Protein AF-A0A081CEZ8-F1 (afdb_monomer)

Sequence (120 aa):
MASTHRLPAEVSALFQRDAAGALPPLRPQRPYSTEAKTAIEGSTLAIPVRGALHLLNDDLDAAHNLVQTDEGIPLSNLVHAVLHRREGDFWNSKWWLDRISTQLLATLYTDGRRGAKNET

Mean predicted aligned error: 7.78 Å

pLDDT: mean 85.05, std 16.31, range [38.66, 98.31]

Organism: Pseudozyma antarctica (NCBI:txid84753)

Solvent-accessible surface area (backbone atoms only — not comparable to full-atom values): 7041 Å² total; per-residue (Å²): 131,86,80,85,78,75,71,56,69,55,55,53,51,56,82,50,58,55,77,77,78,49,77,78,71,79,64,62,90,52,52,72,42,71,63,27,50,54,53,49,72,74,46,89,63,57,60,43,58,41,21,45,51,26,49,71,32,36,22,54,68,62,16,51,61,51,24,64,76,41,65,87,39,50,61,18,28,47,42,48,17,53,48,26,52,49,75,65,41,57,68,61,14,48,60,28,47,66,68,51,65,45,75,66,56,54,60,62,49,67,66,56,71,72,76,82,77,86,88,130

Secondary structure (DSSP, 8-state):
-----PPPHHHHGGGGTTTTS-PPPSS-SS-S-HHHHHHHHT--S-HHHHHHHHHHTT-HHHHHHHHHTTTT-HHHHHHHHHHHHHHT-HHHHHHHHGGG--HHHHHHHHHHTTTTS---

Structure (mmCIF, N/CA/C/O backbone):
data_AF-A0A081CEZ8-F1
#
_entry.id   AF-A0A081CEZ8-F1
#
loop_
_atom_site.group_PDB
_atom_site.id
_atom_site.type_symbol
_atom_site.label_atom_id
_atom_site.label_alt_id
_atom_site.label_comp_id
_atom_site.label_asym_id
_atom_site.label_entity_id
_atom_site.label_seq_id
_atom_site.pdbx_PDB_ins_code
_atom_site.Cartn_x
_atom_site.Cartn_y
_atom_site.Cartn_z
_atom_site.occupancy
_atom_site.B_iso_or_equiv
_atom_site.auth_seq_id
_atom_site.auth_comp_id
_atom_site.auth_asym_id
_atom_site.auth_atom_id
_atom_site.pdbx_PDB_model_num
ATOM 1 N N . MET A 1 1 ? 19.753 -10.430 17.914 1.00 43.88 1 MET A N 1
ATOM 2 C CA . MET A 1 1 ? 18.894 -9.704 18.874 1.00 43.88 1 MET A CA 1
ATOM 3 C C . MET A 1 1 ? 17.511 -9.592 18.260 1.00 43.88 1 MET A C 1
ATOM 5 O O . MET A 1 1 ? 17.423 -9.113 17.138 1.00 43.88 1 MET A O 1
ATOM 9 N N . ALA A 1 2 ? 16.464 -10.101 18.913 1.00 46.84 2 ALA A N 1
ATOM 10 C CA . ALA A 1 2 ? 15.102 -9.949 18.402 1.00 46.84 2 ALA A CA 1
ATOM 11 C C . ALA A 1 2 ? 14.691 -8.477 18.538 1.00 46.84 2 ALA A C 1
ATOM 13 O O . ALA A 1 2 ? 14.687 -7.941 19.644 1.00 46.84 2 ALA A O 1
ATOM 14 N N . SER A 1 3 ? 14.406 -7.816 17.418 1.00 52.25 3 SER A N 1
ATOM 15 C CA . SER A 1 3 ? 13.856 -6.462 17.426 1.00 52.25 3 SER A CA 1
ATOM 16 C C . SER A 1 3 ? 12.416 -6.539 17.932 1.00 52.25 3 SER A C 1
ATOM 18 O O . SER A 1 3 ? 11.533 -7.030 17.232 1.00 52.25 3 SER A O 1
ATOM 20 N N . THR A 1 4 ? 12.172 -6.095 19.163 1.00 62.72 4 THR A N 1
ATOM 21 C CA . THR A 1 4 ? 10.833 -5.937 19.749 1.00 62.72 4 THR A CA 1
ATOM 22 C C . THR A 1 4 ? 10.193 -4.648 19.240 1.00 62.72 4 THR A C 1
ATOM 24 O O . THR A 1 4 ? 9.853 -3.751 20.008 1.00 62.72 4 THR A O 1
ATOM 27 N N . HIS A 1 5 ? 10.048 -4.517 17.922 1.00 67.38 5 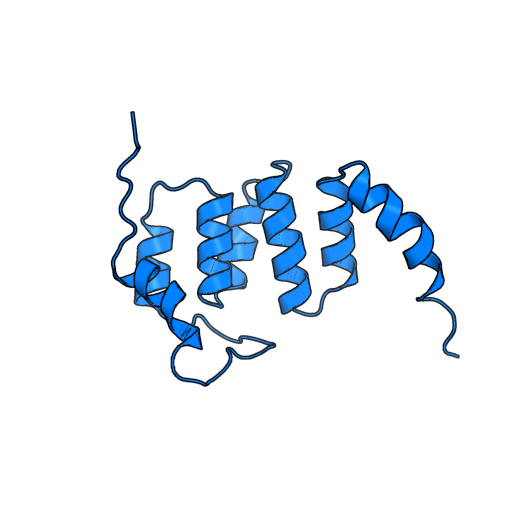HIS A N 1
ATOM 28 C CA . HIS A 1 5 ? 9.323 -3.385 17.363 1.00 67.38 5 HIS A CA 1
ATOM 29 C C . HIS A 1 5 ? 7.821 -3.651 17.498 1.00 67.38 5 HIS A C 1
ATOM 31 O O . HIS A 1 5 ? 7.241 -4.429 16.740 1.00 67.38 5 HIS A O 1
ATOM 37 N N . ARG A 1 6 ? 7.196 -3.055 18.518 1.00 82.62 6 ARG A N 1
ATOM 38 C CA . ARG A 1 6 ? 5.747 -3.134 18.714 1.00 82.62 6 ARG A CA 1
ATOM 39 C C . ARG A 1 6 ? 5.084 -2.065 17.854 1.00 82.62 6 ARG A C 1
ATOM 41 O O . ARG A 1 6 ? 5.373 -0.884 18.020 1.00 82.62 6 ARG A O 1
ATOM 48 N N . LEU A 1 7 ? 4.199 -2.483 16.954 1.00 85.06 7 LEU A N 1
ATOM 49 C CA . LEU A 1 7 ? 3.374 -1.548 16.196 1.00 85.06 7 LEU A CA 1
ATOM 50 C C . LEU A 1 7 ? 2.440 -0.778 17.148 1.00 85.06 7 LEU A C 1
ATOM 52 O O . LEU A 1 7 ? 2.004 -1.350 18.155 1.00 85.06 7 LEU A O 1
ATOM 56 N N . PRO A 1 8 ? 2.100 0.486 16.837 1.00 89.06 8 PRO A N 1
ATOM 57 C CA . PRO A 1 8 ? 1.049 1.213 17.544 1.00 89.06 8 PRO A CA 1
ATOM 58 C C . PRO A 1 8 ? -0.254 0.404 17.600 1.00 89.06 8 PRO A C 1
ATOM 60 O O . PRO A 1 8 ? -0.511 -0.451 16.740 1.00 89.06 8 PRO A O 1
ATOM 63 N N . ALA A 1 9 ? -1.079 0.646 18.618 1.00 91.69 9 ALA A N 1
ATOM 64 C CA . ALA A 1 9 ? -2.318 -0.107 18.814 1.00 91.69 9 ALA A CA 1
ATOM 65 C C . ALA A 1 9 ? -3.290 0.100 17.641 1.00 91.69 9 ALA A C 1
ATOM 67 O O . ALA A 1 9 ? -3.919 -0.849 17.179 1.00 91.69 9 ALA A O 1
ATOM 68 N N . GLU A 1 10 ? -3.322 1.319 17.108 1.00 93.75 10 GLU A N 1
ATOM 69 C CA . GLU A 1 10 ? -4.125 1.762 15.970 1.00 93.75 10 GLU A CA 1
ATOM 70 C C . GLU A 1 10 ? -3.769 0.974 14.703 1.00 93.75 10 GLU A C 1
ATOM 72 O O . GLU A 1 10 ? -4.645 0.526 13.970 1.00 93.75 10 GLU A O 1
ATOM 77 N N . VAL A 1 11 ? -2.473 0.737 14.480 1.00 92.50 11 VAL A N 1
ATOM 78 C CA . VAL A 1 11 ? -1.977 -0.077 13.361 1.00 92.50 11 VAL A CA 1
ATOM 79 C C . VAL A 1 11 ? -2.253 -1.559 13.610 1.00 92.50 11 VAL A C 1
ATOM 81 O O . VAL A 1 11 ? -2.665 -2.279 12.704 1.00 92.50 11 VAL A O 1
ATOM 84 N N . SER A 1 12 ? -2.059 -2.020 14.847 1.00 92.94 12 SER A N 1
ATOM 85 C CA . SER A 1 12 ? -2.292 -3.416 15.233 1.00 92.94 12 SER A CA 1
ATOM 86 C C . SER A 1 12 ? -3.758 -3.832 15.051 1.00 92.94 12 SER A C 1
ATOM 88 O O . SER A 1 12 ? -4.031 -4.970 14.675 1.00 92.94 12 SER A O 1
ATOM 90 N N . ALA A 1 13 ? -4.701 -2.908 15.256 1.00 91.69 13 ALA A N 1
ATOM 91 C CA . ALA A 1 13 ? -6.130 -3.144 15.063 1.00 91.69 13 ALA A CA 1
ATOM 92 C C . ALA A 1 13 ? -6.495 -3.489 13.607 1.00 91.69 13 ALA A C 1
ATOM 94 O O . ALA A 1 13 ? -7.458 -4.221 13.372 1.00 91.69 13 ALA A O 1
ATOM 95 N N . LEU A 1 14 ? -5.711 -3.031 12.623 1.00 91.94 14 LEU A N 1
ATOM 96 C CA . LEU A 1 14 ? -5.966 -3.323 11.210 1.00 91.94 14 LEU A CA 1
ATOM 97 C C . LEU A 1 14 ? -5.869 -4.821 10.880 1.00 91.94 14 LEU A C 1
ATOM 99 O O . LEU A 1 14 ? -6.557 -5.289 9.977 1.00 91.94 14 LEU A O 1
ATOM 103 N N . PHE A 1 15 ? -5.068 -5.587 11.627 1.00 90.50 15 PHE A N 1
ATOM 104 C CA . PHE A 1 15 ? -4.916 -7.036 11.436 1.00 90.50 15 PHE A CA 1
ATOM 105 C C . PHE A 1 15 ? -6.115 -7.856 11.931 1.00 90.50 15 PHE A C 1
ATOM 107 O O . PHE A 1 15 ? -6.157 -9.059 11.709 1.00 90.50 15 PHE A O 1
ATOM 114 N N . GLN A 1 16 ? -7.066 -7.226 12.623 1.00 89.25 16 GLN A N 1
ATOM 115 C CA . GLN A 1 16 ? -8.292 -7.864 13.115 1.00 89.25 16 GLN A CA 1
ATOM 116 C C . GLN A 1 16 ? -9.531 -7.396 12.345 1.00 89.25 16 GLN A C 1
ATOM 118 O O . GLN A 1 16 ? -10.660 -7.711 12.717 1.00 89.25 16 GLN A O 1
ATOM 123 N N . ARG A 1 17 ? -9.336 -6.610 11.282 1.00 86.31 17 ARG A N 1
ATOM 124 C CA . ARG A 1 17 ? -10.411 -5.934 10.553 1.00 86.31 17 ARG A CA 1
ATOM 125 C C . ARG A 1 17 ? -11.416 -6.900 9.918 1.00 86.31 17 ARG A C 1
ATOM 127 O O . ARG A 1 17 ? -12.596 -6.578 9.840 1.00 86.31 17 ARG A O 1
ATOM 134 N N . ASP A 1 18 ? -10.964 -8.063 9.472 1.00 82.88 18 ASP A N 1
ATOM 135 C CA . ASP A 1 18 ? -11.777 -9.113 8.849 1.00 82.88 18 ASP A CA 1
ATOM 136 C C . ASP A 1 18 ? -12.401 -10.091 9.863 1.00 82.88 18 ASP A C 1
ATOM 138 O O . ASP A 1 18 ? -13.330 -10.828 9.524 1.00 82.88 18 ASP A O 1
ATOM 142 N N . ALA A 1 19 ?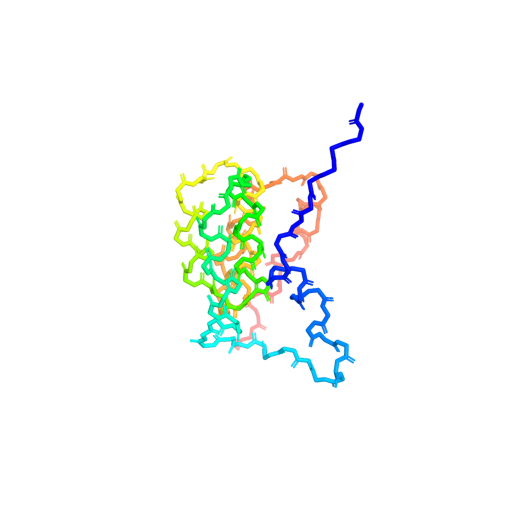 -11.969 -10.057 11.128 1.00 79.75 19 ALA A N 1
ATOM 143 C CA . ALA A 1 19 ? -12.445 -10.964 12.175 1.00 79.75 19 ALA A CA 1
ATOM 144 C C . ALA A 1 19 ? -13.935 -10.777 12.522 1.00 79.75 19 ALA A C 1
ATOM 146 O O . ALA A 1 19 ? -14.558 -11.676 13.084 1.00 79.75 19 ALA A O 1
ATOM 147 N N . ALA A 1 20 ? -14.529 -9.635 12.162 1.00 69.31 20 ALA A N 1
ATOM 148 C CA . ALA A 1 20 ? -15.945 -9.340 12.385 1.00 69.31 20 ALA A CA 1
ATOM 149 C C . ALA A 1 20 ? -16.895 -10.003 11.359 1.00 69.31 20 ALA A C 1
ATOM 151 O O . ALA A 1 20 ? -18.096 -9.741 11.382 1.00 69.31 20 ALA A O 1
ATOM 152 N N . GLY A 1 21 ? -16.382 -10.831 10.439 1.00 76.69 21 GLY A N 1
ATOM 153 C CA . GLY A 1 21 ? -17.190 -11.548 9.442 1.00 76.69 21 GLY A CA 1
ATOM 154 C C . GLY A 1 21 ? -17.642 -10.698 8.248 1.00 76.69 21 GLY A C 1
ATOM 155 O O . GLY A 1 21 ? -18.300 -11.213 7.345 1.00 76.69 21 GLY A O 1
ATOM 156 N N . ALA A 1 22 ? -17.267 -9.418 8.209 1.00 81.06 22 ALA A N 1
ATOM 157 C CA . ALA A 1 22 ? -17.462 -8.533 7.067 1.00 81.06 22 ALA A CA 1
ATOM 158 C C . ALA A 1 22 ? -16.129 -8.335 6.334 1.00 81.06 22 ALA A C 1
ATOM 160 O O . ALA A 1 22 ? -15.158 -7.844 6.909 1.00 81.06 22 ALA A O 1
ATOM 161 N N . LEU A 1 23 ? -16.085 -8.707 5.054 1.00 82.12 23 LEU A N 1
ATOM 162 C CA . LEU A 1 23 ? -14.905 -8.478 4.225 1.00 82.12 23 LEU A CA 1
ATOM 163 C C . LEU A 1 23 ? -14.752 -6.978 3.903 1.00 82.12 23 LEU A C 1
ATOM 165 O O . LEU A 1 23 ? -15.757 -6.302 3.659 1.00 82.12 23 LEU A O 1
ATOM 169 N N . PRO A 1 24 ? -13.514 -6.449 3.850 1.00 83.19 24 PRO A N 1
ATOM 170 C CA . PRO A 1 24 ? -13.247 -5.106 3.346 1.00 83.19 24 PRO A CA 1
ATOM 171 C C . PRO A 1 24 ? -13.830 -4.871 1.941 1.00 83.19 24 PRO A C 1
ATOM 173 O O . PRO A 1 24 ? -13.910 -5.807 1.138 1.00 83.19 24 PRO A O 1
ATOM 176 N N . PRO A 1 25 ? -14.200 -3.625 1.597 1.00 84.69 25 PRO A N 1
ATOM 177 C CA . PRO A 1 25 ? -14.680 -3.307 0.261 1.00 84.69 25 PRO A CA 1
ATOM 178 C C . PRO A 1 25 ? -13.591 -3.572 -0.786 1.00 84.69 25 PRO A C 1
ATOM 180 O O . PRO A 1 25 ? -12.420 -3.236 -0.601 1.00 84.69 25 PRO A O 1
ATOM 183 N N . LEU A 1 26 ? -14.000 -4.113 -1.937 1.00 80.88 26 LEU A N 1
ATOM 184 C CA . LEU A 1 26 ? -13.089 -4.366 -3.059 1.00 80.88 26 LEU A CA 1
ATOM 185 C C . LEU A 1 26 ? -12.485 -3.071 -3.627 1.00 80.88 26 LEU A C 1
ATOM 187 O O . LEU A 1 26 ? -11.352 -3.083 -4.097 1.00 80.88 26 LEU A O 1
ATOM 191 N N . ARG A 1 27 ? -13.237 -1.963 -3.567 1.00 85.06 27 ARG A N 1
ATOM 192 C CA . ARG A 1 27 ? -12.838 -0.631 -4.047 1.00 85.06 27 ARG A CA 1
ATOM 193 C C . ARG A 1 27 ? -13.001 0.409 -2.936 1.00 85.06 27 ARG A C 1
ATOM 195 O O . ARG A 1 27 ? -14.068 1.026 -2.842 1.00 85.06 27 ARG A O 1
ATOM 202 N N . PRO A 1 28 ? -12.000 0.584 -2.065 1.00 89.44 28 PRO A N 1
ATOM 203 C CA . PRO A 1 28 ? -12.078 1.591 -1.018 1.00 89.44 28 PRO A CA 1
ATOM 204 C C . PRO A 1 28 ? -12.154 2.996 -1.617 1.00 89.44 28 PRO A C 1
ATOM 206 O O . PRO A 1 28 ? -11.580 3.260 -2.666 1.00 89.44 28 PRO A O 1
ATOM 209 N N . GLN A 1 29 ? -12.880 3.887 -0.944 1.00 90.12 29 GLN A N 1
ATOM 210 C CA . GLN A 1 29 ? -13.008 5.300 -1.335 1.00 90.12 29 GLN A CA 1
ATOM 211 C C . GLN A 1 29 ? -12.338 6.244 -0.329 1.00 90.12 29 GLN A C 1
ATOM 213 O O . GLN A 1 29 ? -12.232 7.441 -0.568 1.00 90.12 29 GLN A O 1
ATOM 218 N N . ARG A 1 30 ? -11.964 5.721 0.842 1.00 93.75 30 ARG A N 1
ATOM 219 C CA . ARG A 1 30 ? -11.375 6.470 1.950 1.00 93.75 30 ARG A CA 1
ATOM 220 C C . ARG A 1 30 ? -10.640 5.516 2.892 1.00 93.75 30 ARG A C 1
ATOM 222 O O . ARG A 1 30 ? -10.991 4.330 2.910 1.00 93.75 30 ARG A O 1
ATOM 229 N N . PRO A 1 31 ? -9.732 6.035 3.736 1.00 95.88 31 PRO A N 1
ATOM 230 C CA . PRO A 1 31 ? -9.114 5.248 4.789 1.00 95.88 31 PRO A CA 1
ATOM 231 C C . PRO A 1 31 ? -10.162 4.615 5.710 1.00 95.88 31 PRO A C 1
ATOM 233 O O . PRO A 1 31 ? -11.194 5.223 6.024 1.00 95.88 31 PRO A O 1
ATOM 236 N N . TYR A 1 32 ? -9.873 3.401 6.164 1.00 94.75 32 TYR A N 1
ATOM 237 C CA . TYR A 1 32 ? -10.682 2.668 7.126 1.00 94.75 32 TYR A CA 1
ATOM 238 C C . TYR A 1 32 ? -10.639 3.331 8.512 1.00 94.75 32 TYR A C 1
ATOM 240 O O . TYR A 1 32 ? -11.696 3.577 9.090 1.00 94.75 32 TYR A O 1
ATOM 248 N N . SER A 1 33 ? -9.445 3.675 9.009 1.00 96.19 33 SER A N 1
ATOM 249 C CA . SER A 1 33 ? -9.232 4.403 10.268 1.00 96.19 33 SER A CA 1
ATOM 250 C C . SER A 1 33 ? -8.334 5.624 10.062 1.00 96.19 33 SER A C 1
ATOM 252 O O . SER A 1 33 ? -7.231 5.538 9.512 1.00 96.19 33 SER A O 1
ATOM 254 N N . THR A 1 34 ? -8.802 6.774 10.539 1.00 97.19 34 THR A N 1
ATOM 255 C CA . THR A 1 34 ? -8.042 8.029 10.581 1.00 97.19 34 THR A CA 1
ATOM 256 C C . THR A 1 34 ? -6.893 7.965 11.582 1.00 97.19 34 THR A C 1
ATOM 258 O O . THR A 1 34 ? -5.809 8.473 11.316 1.00 97.19 34 THR A O 1
ATOM 261 N N . GLU A 1 35 ? -7.094 7.264 12.693 1.00 97.12 35 GLU A N 1
ATOM 262 C CA . GLU A 1 35 ? -6.111 7.087 13.762 1.00 97.12 35 GLU A CA 1
ATOM 263 C C . GLU A 1 35 ? -4.941 6.235 13.265 1.00 97.12 35 GLU A C 1
ATOM 265 O O . GLU A 1 35 ? -3.777 6.595 13.447 1.00 97.12 35 GLU A O 1
ATOM 270 N N . ALA A 1 36 ? -5.245 5.142 12.555 1.00 97.06 36 ALA A N 1
ATOM 271 C CA . ALA A 1 36 ? -4.231 4.305 11.931 1.00 97.06 36 ALA A CA 1
ATOM 272 C C . ALA A 1 36 ? -3.441 5.079 10.868 1.00 97.06 36 ALA A C 1
ATOM 274 O O . ALA A 1 36 ? -2.219 4.961 10.829 1.00 97.06 36 ALA A O 1
ATOM 275 N N . LYS A 1 37 ? -4.103 5.918 10.056 1.00 97.81 37 LYS A N 1
ATOM 276 C CA . LYS A 1 37 ? -3.425 6.793 9.085 1.00 97.81 37 LYS A CA 1
ATOM 277 C C . LYS A 1 37 ? -2.391 7.685 9.776 1.00 97.81 37 LYS A C 1
ATOM 279 O O . LYS A 1 37 ? -1.218 7.636 9.411 1.00 97.81 37 LYS A O 1
ATOM 284 N N . THR A 1 38 ? -2.797 8.425 10.808 1.00 97.88 38 THR A N 1
ATOM 285 C CA . THR A 1 38 ? -1.891 9.303 11.565 1.00 97.88 38 THR A CA 1
ATOM 286 C C . THR A 1 38 ? -0.739 8.523 12.206 1.00 97.88 38 THR A C 1
ATOM 288 O O . THR A 1 38 ? 0.411 8.963 12.154 1.00 97.88 38 THR A O 1
ATOM 291 N N . ALA A 1 39 ? -1.007 7.336 12.760 1.00 97.00 39 ALA A N 1
ATOM 292 C CA . ALA A 1 39 ? 0.029 6.486 13.346 1.00 97.00 39 ALA A CA 1
ATOM 293 C C . ALA A 1 39 ? 1.051 5.987 12.304 1.00 97.00 39 ALA A C 1
ATOM 295 O O . ALA A 1 39 ? 2.248 5.933 12.591 1.00 97.00 39 ALA A O 1
ATOM 296 N N . ILE A 1 40 ? 0.607 5.647 11.088 1.00 97.44 40 ILE A N 1
ATOM 297 C CA . ILE A 1 40 ? 1.493 5.230 9.989 1.00 97.44 40 ILE A CA 1
ATOM 298 C C . ILE A 1 40 ? 2.341 6.412 9.501 1.00 97.44 40 ILE A C 1
ATOM 300 O O . ILE A 1 40 ? 3.548 6.253 9.278 1.00 97.44 40 ILE A O 1
ATOM 304 N N . GLU A 1 41 ? 1.740 7.597 9.365 1.00 96.38 41 GLU A N 1
ATOM 305 C CA . GLU A 1 41 ? 2.412 8.831 8.938 1.00 96.38 41 GLU A CA 1
ATOM 306 C C . GLU A 1 41 ? 3.518 9.263 9.908 1.00 96.38 41 GLU A C 1
ATOM 308 O O . GLU A 1 41 ? 4.596 9.653 9.461 1.00 96.38 41 GLU A O 1
ATOM 313 N N . GLY A 1 42 ? 3.284 9.127 11.217 1.00 95.00 42 GLY A N 1
ATOM 314 C CA . GLY A 1 42 ? 4.260 9.444 12.265 1.00 95.00 42 GLY A CA 1
ATOM 315 C C . GLY A 1 42 ? 5.309 8.358 12.537 1.00 95.00 42 GLY A C 1
ATOM 316 O O . GLY A 1 42 ? 6.189 8.562 13.373 1.00 95.00 42 GLY A O 1
AT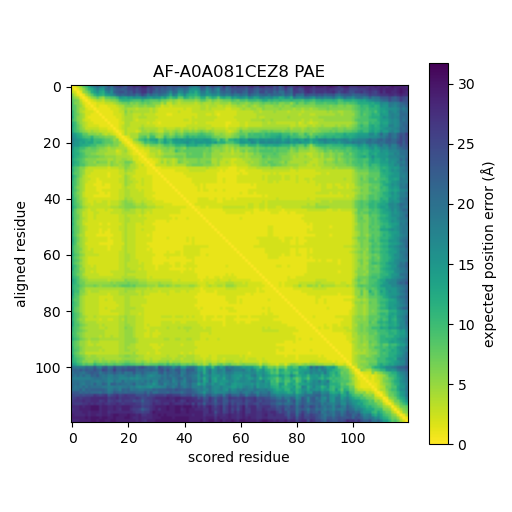OM 317 N N . SER A 1 43 ? 5.230 7.195 11.880 1.00 93.56 43 SER A N 1
ATOM 318 C CA . SER A 1 43 ? 6.154 6.083 12.132 1.00 93.56 43 SER A CA 1
ATOM 319 C C . SER A 1 43 ? 7.505 6.249 11.424 1.00 93.56 43 SER A C 1
ATOM 321 O O . SER A 1 43 ? 7.601 6.804 10.331 1.00 93.56 43 SER A O 1
ATOM 323 N N . THR A 1 44 ? 8.560 5.684 12.017 1.00 93.94 44 THR A N 1
ATOM 324 C CA . THR A 1 44 ? 9.916 5.617 11.435 1.00 93.94 44 THR A CA 1
ATOM 325 C C . THR A 1 44 ? 10.167 4.325 10.649 1.00 93.94 44 THR A C 1
ATOM 327 O O . THR A 1 44 ? 11.308 3.995 10.322 1.00 93.94 44 THR A O 1
ATOM 330 N N . LEU A 1 45 ? 9.104 3.569 10.359 1.00 93.69 45 LEU A N 1
ATOM 331 C CA . LEU A 1 45 ? 9.169 2.347 9.565 1.00 93.69 45 LEU A CA 1
ATOM 332 C C . LEU A 1 45 ? 9.632 2.658 8.135 1.00 93.69 45 LEU A C 1
ATOM 334 O O . LEU A 1 45 ? 9.398 3.748 7.610 1.00 93.69 45 LEU A O 1
ATOM 338 N N . ALA A 1 46 ? 10.252 1.673 7.486 1.00 95.19 46 ALA A N 1
ATOM 339 C CA . ALA A 1 46 ? 10.657 1.800 6.091 1.00 95.19 46 ALA A CA 1
ATOM 340 C C . ALA A 1 46 ? 9.452 2.137 5.191 1.00 95.19 46 ALA A C 1
ATOM 342 O O . ALA A 1 46 ? 8.348 1.629 5.408 1.00 95.19 46 ALA A O 1
ATOM 343 N N . ILE A 1 47 ? 9.680 2.952 4.158 1.00 97.88 47 ILE A N 1
ATOM 344 C CA . ILE A 1 47 ? 8.658 3.387 3.192 1.00 97.88 47 ILE A CA 1
ATOM 345 C C . ILE A 1 47 ? 7.783 2.234 2.667 1.00 97.88 47 ILE A C 1
ATOM 347 O O . ILE A 1 47 ? 6.562 2.347 2.797 1.00 97.88 47 ILE A O 1
ATOM 351 N N . PRO A 1 48 ? 8.325 1.099 2.179 1.00 96.81 48 PRO A N 1
ATOM 352 C CA . PRO A 1 48 ? 7.480 0.005 1.695 1.00 96.81 48 PRO A CA 1
ATOM 353 C C . PRO A 1 48 ? 6.578 -0.595 2.782 1.00 96.81 48 PRO A C 1
ATOM 355 O O . PRO A 1 48 ? 5.457 -1.010 2.499 1.00 96.81 48 PRO A O 1
ATOM 358 N N . VAL A 1 49 ? 7.026 -0.609 4.043 1.00 96.50 49 VAL A N 1
ATOM 359 C CA . VAL A 1 49 ? 6.208 -1.085 5.170 1.00 96.50 49 VAL A CA 1
ATOM 360 C C . VAL A 1 49 ? 5.068 -0.108 5.433 1.00 96.50 49 VAL A C 1
ATOM 362 O O . VAL A 1 49 ? 3.920 -0.525 5.553 1.00 96.50 49 VAL A O 1
ATOM 365 N N . ARG A 1 50 ? 5.355 1.196 5.468 1.00 97.62 50 ARG A N 1
ATOM 366 C CA . ARG A 1 50 ? 4.330 2.235 5.647 1.00 97.62 50 ARG A CA 1
ATOM 367 C C . ARG A 1 50 ? 3.317 2.237 4.501 1.00 97.62 50 ARG A C 1
ATOM 369 O O . ARG A 1 50 ? 2.120 2.285 4.762 1.00 97.62 50 ARG A O 1
ATOM 376 N N . GLY A 1 51 ? 3.771 2.094 3.256 1.00 98.06 51 GLY A N 1
ATOM 377 C CA . GLY A 1 51 ? 2.902 1.956 2.085 1.00 98.06 51 GLY A CA 1
ATOM 378 C C . GLY A 1 51 ? 1.979 0.736 2.180 1.00 98.06 51 GLY A C 1
ATOM 379 O O . GLY A 1 51 ? 0.773 0.855 1.974 1.00 98.06 51 GLY A O 1
ATOM 380 N N . ALA A 1 52 ? 2.508 -0.423 2.589 1.00 97.31 52 ALA A N 1
ATOM 381 C CA . ALA A 1 52 ? 1.699 -1.622 2.820 1.00 97.31 52 ALA A CA 1
ATOM 382 C C . ALA A 1 52 ? 0.675 -1.445 3.960 1.00 97.31 52 ALA A C 1
ATOM 384 O O . ALA A 1 52 ? -0.450 -1.933 3.858 1.00 97.31 52 ALA A O 1
ATOM 385 N N . LEU A 1 53 ? 1.027 -0.719 5.026 1.00 96.94 53 LEU A N 1
ATOM 386 C CA . LEU A 1 53 ? 0.093 -0.401 6.110 1.00 96.94 53 LEU A CA 1
ATOM 387 C C . LEU A 1 53 ? -1.012 0.566 5.658 1.00 96.94 53 LEU A C 1
ATOM 389 O O . LEU A 1 53 ? -2.168 0.367 6.026 1.00 96.94 53 LEU A O 1
ATOM 393 N N . HIS A 1 54 ? -0.701 1.562 4.820 1.00 97.75 54 HIS A N 1
ATOM 394 C CA . HIS A 1 54 ? -1.723 2.412 4.199 1.00 97.75 54 HIS A CA 1
ATOM 395 C C . HIS A 1 54 ? -2.661 1.595 3.300 1.00 97.75 54 HIS A C 1
ATOM 397 O O . HIS A 1 54 ? -3.876 1.767 3.388 1.00 97.75 54 HIS A O 1
ATOM 403 N N . LEU A 1 55 ? -2.139 0.633 2.523 1.00 95.88 55 LEU A N 1
ATOM 404 C CA . LEU A 1 55 ? -2.975 -0.306 1.766 1.00 95.88 55 LEU A CA 1
ATOM 405 C C . LEU A 1 55 ? -3.896 -1.123 2.678 1.00 95.88 55 LEU A C 1
ATOM 407 O O . LEU A 1 55 ? -5.079 -1.245 2.376 1.00 95.88 55 LEU A O 1
ATOM 411 N N . LEU A 1 56 ? -3.392 -1.661 3.792 1.00 94.69 56 LEU A N 1
ATOM 412 C CA . LEU A 1 56 ? -4.213 -2.396 4.763 1.00 94.69 56 LEU A CA 1
ATOM 413 C C . LEU A 1 56 ? -5.319 -1.506 5.369 1.00 94.69 56 LEU A C 1
ATOM 415 O O . LEU A 1 56 ? -6.434 -1.969 5.630 1.00 94.69 56 LEU A O 1
ATOM 419 N N . ASN A 1 57 ? -5.021 -0.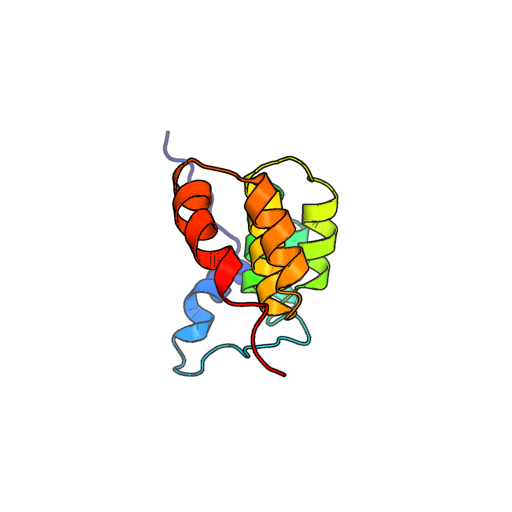217 5.535 1.00 96.12 57 ASN A N 1
ATOM 420 C CA . ASN A 1 57 ? -5.947 0.810 5.996 1.00 96.12 57 ASN A CA 1
ATOM 421 C C . ASN A 1 57 ? -6.833 1.402 4.884 1.00 96.12 57 ASN A C 1
ATOM 423 O O . ASN A 1 57 ? -7.499 2.399 5.133 1.00 96.12 57 ASN A O 1
ATOM 427 N N . ASP A 1 58 ? -6.861 0.841 3.671 1.00 96.00 58 ASP A N 1
ATOM 428 C CA . ASP A 1 58 ? -7.657 1.367 2.546 1.00 96.00 58 ASP A CA 1
ATOM 429 C C . ASP A 1 58 ? -7.315 2.811 2.116 1.00 96.00 58 ASP A C 1
ATOM 431 O O . ASP A 1 58 ? -8.085 3.457 1.408 1.00 96.00 58 ASP A O 1
ATOM 435 N N . ASP A 1 59 ? -6.142 3.311 2.503 1.00 97.06 59 ASP A N 1
ATOM 436 C CA . ASP A 1 59 ? -5.644 4.646 2.168 1.00 97.06 59 ASP A CA 1
ATOM 437 C C . ASP A 1 59 ? -4.765 4.587 0.912 1.00 97.06 59 ASP A C 1
ATOM 439 O O . ASP A 1 59 ? -3.534 4.640 0.985 1.00 97.06 59 ASP A O 1
ATOM 443 N N . LEU A 1 60 ? -5.407 4.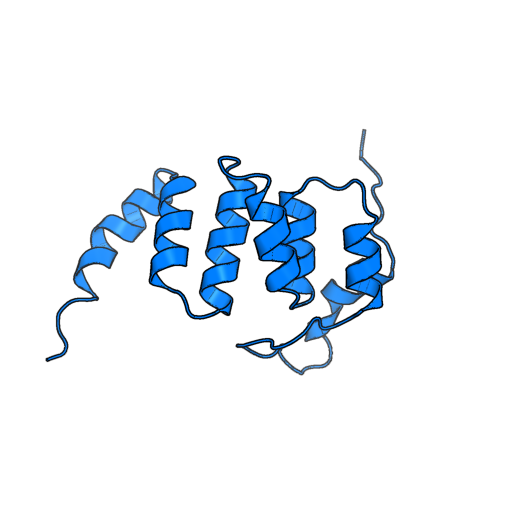390 -0.246 1.00 96.56 60 LEU A N 1
ATOM 444 C CA . LEU A 1 60 ? -4.700 4.222 -1.521 1.00 96.56 60 LEU A CA 1
ATOM 445 C C . LEU A 1 60 ? -3.886 5.470 -1.885 1.00 96.56 60 LEU A C 1
ATOM 447 O O . LEU A 1 60 ? -2.723 5.337 -2.243 1.00 96.56 60 LEU A O 1
ATOM 451 N N . ASP A 1 61 ? -4.434 6.671 -1.695 1.00 96.88 61 ASP A N 1
ATOM 452 C CA . ASP A 1 61 ? -3.736 7.920 -2.024 1.00 96.88 61 ASP A CA 1
ATOM 453 C C . ASP A 1 61 ? -2.443 8.092 -1.217 1.00 96.88 61 ASP A C 1
ATOM 455 O O . ASP A 1 61 ? -1.395 8.431 -1.774 1.00 96.88 61 ASP A O 1
ATOM 459 N N . ALA A 1 62 ? -2.482 7.845 0.099 1.00 97.88 62 ALA A N 1
ATOM 460 C CA . ALA A 1 62 ? -1.284 7.951 0.928 1.00 97.88 62 ALA A CA 1
ATOM 461 C C . ALA A 1 62 ? -0.266 6.857 0.592 1.00 97.88 62 ALA A C 1
ATOM 463 O O . ALA A 1 62 ? 0.930 7.142 0.532 1.00 97.88 62 ALA A O 1
ATOM 464 N N . ALA A 1 63 ? -0.726 5.627 0.333 1.00 98.12 63 ALA A N 1
ATOM 465 C CA . ALA A 1 63 ? 0.150 4.550 -0.112 1.00 98.12 63 ALA A CA 1
ATOM 466 C C . ALA A 1 63 ? 0.859 4.928 -1.422 1.00 98.12 63 ALA A C 1
ATOM 468 O O . ALA A 1 63 ? 2.087 4.863 -1.470 1.00 98.12 63 ALA A O 1
ATOM 469 N N . HIS A 1 64 ? 0.104 5.381 -2.429 1.00 97.81 64 HIS A N 1
ATOM 470 C CA . HIS A 1 64 ? 0.603 5.748 -3.755 1.00 97.81 64 HIS A CA 1
ATOM 471 C C . HIS A 1 64 ? 1.647 6.853 -3.653 1.00 97.81 64 HIS A C 1
ATOM 473 O O . HIS A 1 64 ? 2.798 6.651 -4.034 1.00 97.81 64 HIS A O 1
ATOM 479 N N . ASN A 1 65 ? 1.278 7.985 -3.048 1.00 98.12 65 ASN A N 1
ATOM 480 C CA . ASN A 1 65 ? 2.167 9.135 -2.913 1.00 98.12 65 ASN A CA 1
ATOM 481 C C . ASN A 1 65 ? 3.440 8.794 -2.135 1.00 98.12 65 ASN A C 1
ATOM 483 O O . ASN A 1 65 ? 4.510 9.294 -2.468 1.00 98.12 65 ASN A O 1
ATOM 487 N N . LEU A 1 66 ? 3.344 7.944 -1.109 1.00 98.31 66 LEU A N 1
ATOM 488 C CA . LEU A 1 66 ? 4.499 7.586 -0.299 1.00 98.31 66 LEU A CA 1
ATOM 489 C C . LEU A 1 66 ? 5.477 6.698 -1.076 1.00 98.31 66 LEU A C 1
ATOM 491 O O . LEU A 1 66 ? 6.662 7.028 -1.144 1.00 98.31 66 LEU A O 1
ATOM 495 N N . VAL A 1 67 ? 5.009 5.605 -1.692 1.00 98.00 67 VAL A N 1
ATOM 496 C CA . VAL A 1 67 ? 5.906 4.701 -2.438 1.00 98.00 67 VAL A CA 1
ATOM 497 C C . VAL A 1 67 ? 6.398 5.295 -3.758 1.00 98.00 67 VAL A C 1
ATOM 499 O O . VAL A 1 67 ? 7.465 4.910 -4.227 1.00 98.00 67 VAL A O 1
ATOM 502 N N . GLN A 1 68 ? 5.708 6.307 -4.292 1.00 97.69 68 GLN A N 1
ATOM 503 C CA . GLN A 1 68 ? 6.188 7.142 -5.397 1.00 97.69 68 GLN A CA 1
ATOM 504 C C . GLN A 1 68 ? 7.483 7.898 -5.056 1.00 97.69 68 GLN A C 1
ATOM 506 O O . GLN A 1 68 ? 8.267 8.214 -5.945 1.00 97.69 68 GLN A O 1
ATOM 511 N N . THR A 1 69 ? 7.745 8.188 -3.778 1.00 97.94 69 THR A N 1
ATOM 512 C CA . THR A 1 69 ? 9.009 8.831 -3.367 1.00 97.94 69 THR A CA 1
ATOM 513 C C . THR A 1 69 ? 10.176 7.847 -3.229 1.00 97.94 69 THR A C 1
ATOM 515 O O . THR A 1 69 ? 11.317 8.277 -3.080 1.00 97.94 69 THR A O 1
ATOM 518 N N . ASP A 1 70 ? 9.897 6.542 -3.308 1.00 96.88 70 ASP A N 1
ATOM 519 C CA . ASP A 1 70 ? 10.842 5.435 -3.107 1.00 96.88 70 ASP A CA 1
ATOM 520 C C . ASP A 1 70 ? 10.842 4.470 -4.310 1.00 96.88 70 ASP A C 1
ATOM 522 O O . ASP A 1 70 ? 11.009 3.252 -4.179 1.00 96.88 70 ASP A O 1
ATOM 526 N N . GLU A 1 71 ? 10.608 5.012 -5.510 1.00 92.88 71 GLU A N 1
ATOM 527 C CA . GLU A 1 71 ? 10.644 4.245 -6.755 1.00 92.88 71 GLU A CA 1
ATOM 528 C C . GLU A 1 71 ? 12.015 3.600 -6.986 1.00 92.88 71 GLU A C 1
ATOM 530 O O . GLU A 1 71 ? 13.070 4.162 -6.692 1.00 92.88 71 GLU A O 1
ATOM 535 N N . GLY A 1 72 ? 12.008 2.398 -7.566 1.00 88.38 72 GLY A N 1
ATOM 536 C CA . GLY A 1 72 ? 13.231 1.635 -7.826 1.00 88.38 72 GLY A CA 1
ATOM 537 C C . GLY A 1 72 ? 13.616 0.699 -6.681 1.00 88.38 72 GLY A C 1
ATOM 538 O O . GLY A 1 72 ? 14.356 -0.258 -6.915 1.00 88.38 72 GLY A O 1
ATOM 539 N N . ILE A 1 73 ? 13.043 0.877 -5.486 1.00 93.00 73 ILE A N 1
ATOM 540 C CA . ILE A 1 73 ? 13.116 -0.124 -4.422 1.00 93.00 73 ILE A CA 1
ATOM 541 C C . ILE A 1 73 ? 12.126 -1.260 -4.730 1.00 93.00 73 ILE A C 1
ATOM 543 O O . ILE A 1 73 ? 10.924 -1.011 -4.852 1.00 93.00 73 ILE A O 1
ATOM 547 N N . PRO A 1 74 ? 12.573 -2.533 -4.814 1.00 92.19 74 PRO A N 1
ATOM 548 C CA . PRO A 1 74 ? 11.699 -3.639 -5.208 1.00 92.19 74 PRO A CA 1
ATOM 549 C C . PRO A 1 74 ? 10.449 -3.799 -4.334 1.00 92.19 74 PRO A C 1
ATOM 551 O O . PRO A 1 74 ? 9.378 -4.117 -4.837 1.00 92.19 74 PRO A O 1
ATOM 554 N N . LEU A 1 75 ? 10.553 -3.549 -3.027 1.00 94.06 75 LEU A N 1
ATOM 555 C CA . LEU A 1 75 ? 9.396 -3.641 -2.134 1.00 94.06 75 LEU A CA 1
ATOM 556 C C . LEU A 1 75 ? 8.393 -2.497 -2.351 1.00 94.06 75 LEU A C 1
ATOM 558 O O . LEU A 1 75 ? 7.191 -2.740 -2.298 1.00 94.06 75 LEU A O 1
ATOM 562 N N . SER A 1 76 ? 8.854 -1.282 -2.646 1.00 97.00 76 SER A N 1
ATOM 563 C CA . SER A 1 76 ? 7.981 -0.136 -2.943 1.00 97.00 76 SER A CA 1
ATOM 564 C C . SER A 1 76 ? 7.290 -0.307 -4.298 1.00 97.00 76 SER A C 1
ATOM 566 O O . SER A 1 76 ? 6.083 -0.101 -4.411 1.00 97.00 76 SER A O 1
ATOM 568 N N . ASN A 1 77 ? 8.000 -0.857 -5.287 1.00 95.62 77 ASN A N 1
ATOM 569 C CA . ASN A 1 77 ? 7.414 -1.272 -6.565 1.00 95.62 77 ASN A CA 1
ATOM 570 C C . ASN A 1 77 ? 6.354 -2.384 -6.388 1.00 95.62 77 ASN A C 1
ATOM 572 O O . ASN A 1 77 ? 5.342 -2.392 -7.088 1.00 95.62 77 ASN A O 1
ATOM 576 N N . LEU A 1 78 ? 6.547 -3.318 -5.446 1.00 95.06 78 LEU A N 1
ATOM 577 C CA . LEU A 1 78 ? 5.537 -4.334 -5.121 1.00 95.06 78 LEU A CA 1
ATOM 578 C C . LEU A 1 78 ? 4.281 -3.704 -4.498 1.00 95.06 78 LEU A C 1
ATOM 580 O O . LEU A 1 78 ? 3.168 -4.104 -4.837 1.00 95.06 78 LEU A O 1
ATOM 584 N N . VAL A 1 79 ? 4.441 -2.713 -3.617 1.00 97.25 79 VAL A N 1
ATOM 585 C CA . VAL A 1 79 ? 3.306 -1.966 -3.053 1.00 97.25 79 VAL A CA 1
ATOM 586 C C . VAL A 1 79 ? 2.533 -1.252 -4.164 1.00 97.25 79 VAL A C 1
ATOM 588 O O . VAL A 1 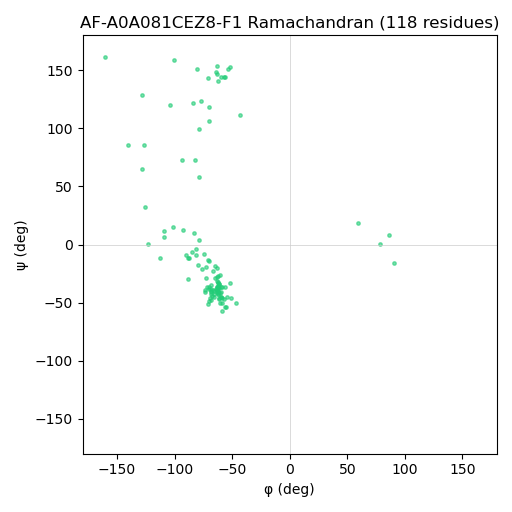79 ? 1.318 -1.422 -4.227 1.00 97.25 79 VAL A O 1
ATOM 591 N N . HIS A 1 80 ? 3.212 -0.559 -5.086 1.00 97.19 80 HIS A N 1
ATOM 592 C CA . HIS A 1 80 ? 2.596 0.049 -6.280 1.00 97.19 80 HIS A CA 1
ATOM 593 C C . HIS A 1 80 ? 1.806 -0.962 -7.120 1.00 97.19 80 HIS A C 1
ATOM 595 O O . HIS A 1 80 ? 0.662 -0.724 -7.508 1.00 97.19 80 HIS A O 1
ATOM 601 N N . ALA A 1 81 ? 2.385 -2.139 -7.360 1.00 95.00 81 ALA A N 1
ATOM 602 C CA . ALA A 1 81 ? 1.714 -3.204 -8.092 1.00 95.00 81 ALA A CA 1
ATOM 603 C C . ALA A 1 81 ? 0.396 -3.641 -7.434 1.00 95.00 81 ALA A C 1
ATOM 605 O O . ALA A 1 81 ? -0.610 -3.812 -8.130 1.00 95.00 81 ALA A O 1
ATOM 606 N N . VAL A 1 82 ? 0.391 -3.838 -6.111 1.00 95.00 82 VAL A N 1
ATOM 607 C CA . VAL A 1 82 ? -0.814 -4.210 -5.351 1.00 95.00 82 VAL A CA 1
ATOM 608 C C . VAL A 1 82 ? -1.814 -3.056 -5.323 1.00 95.00 82 VAL A C 1
ATOM 610 O O . VAL A 1 82 ? -3.009 -3.280 -5.508 1.00 95.00 82 VAL A O 1
ATOM 613 N N . LEU A 1 83 ? -1.335 -1.829 -5.145 1.00 95.56 83 LEU A N 1
ATOM 614 C CA . LEU A 1 83 ? -2.140 -0.615 -5.114 1.00 95.56 83 LEU A CA 1
ATOM 615 C C . LEU A 1 83 ? -2.982 -0.459 -6.380 1.00 95.56 83 LEU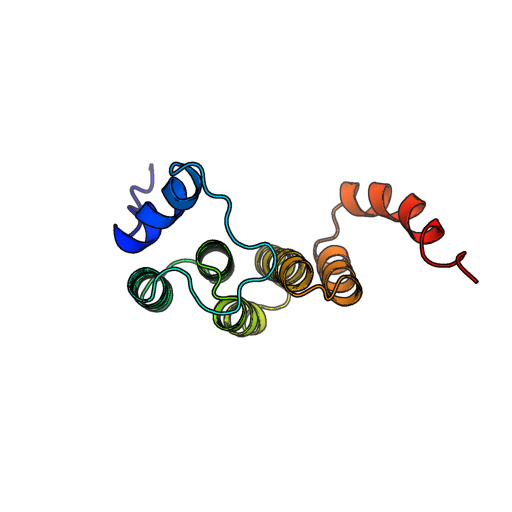 A C 1
ATOM 617 O O . LEU A 1 83 ? -4.208 -0.422 -6.297 1.00 95.56 83 LEU A O 1
ATOM 621 N N . HIS A 1 84 ? -2.352 -0.509 -7.553 1.00 95.69 84 HIS A N 1
ATOM 622 C CA . HIS A 1 84 ? -3.065 -0.359 -8.820 1.00 95.69 84 HIS A CA 1
ATOM 623 C C . HIS A 1 84 ? -4.033 -1.523 -9.104 1.00 95.69 84 HIS A C 1
ATOM 625 O O . HIS A 1 84 ? -5.038 -1.337 -9.792 1.00 95.69 84 HIS A O 1
ATOM 631 N N . ARG A 1 85 ? -3.830 -2.719 -8.514 1.00 93.12 85 ARG A N 1
ATOM 632 C CA . ARG A 1 85 ? -4.875 -3.768 -8.538 1.00 93.12 85 ARG A CA 1
ATOM 633 C C . ARG A 1 85 ? -6.133 -3.342 -7.794 1.00 93.12 85 ARG A C 1
ATOM 635 O O . ARG A 1 85 ? -7.223 -3.673 -8.252 1.00 93.12 85 ARG A O 1
ATOM 642 N N . ARG A 1 86 ? -5.993 -2.645 -6.664 1.00 92.50 86 ARG A N 1
ATOM 643 C CA . ARG A 1 86 ? -7.129 -2.174 -5.858 1.00 92.50 86 ARG A CA 1
ATOM 644 C C . ARG A 1 86 ? -7.867 -1.006 -6.508 1.00 92.50 86 ARG A C 1
ATOM 646 O O . ARG A 1 86 ? -9.077 -0.893 -6.335 1.00 92.50 86 ARG A O 1
ATOM 653 N N . GLU A 1 87 ? -7.168 -0.193 -7.292 1.00 92.25 87 GLU A N 1
ATOM 654 C CA . GLU A 1 87 ? -7.764 0.889 -8.090 1.00 92.25 87 GLU A CA 1
ATOM 655 C C . GLU A 1 87 ? -8.487 0.378 -9.346 1.00 92.25 87 GLU A C 1
ATOM 657 O O . GLU A 1 87 ? -9.370 1.045 -9.880 1.00 92.25 87 GLU A O 1
ATOM 662 N N . GLY A 1 88 ? -8.145 -0.828 -9.811 1.00 91.56 88 GLY A N 1
ATOM 663 C CA . GLY A 1 88 ? -8.619 -1.367 -11.087 1.00 91.56 88 GLY A CA 1
ATOM 664 C C . GLY A 1 88 ? -7.759 -0.961 -12.289 1.00 91.56 88 GLY A C 1
ATOM 665 O O . GLY 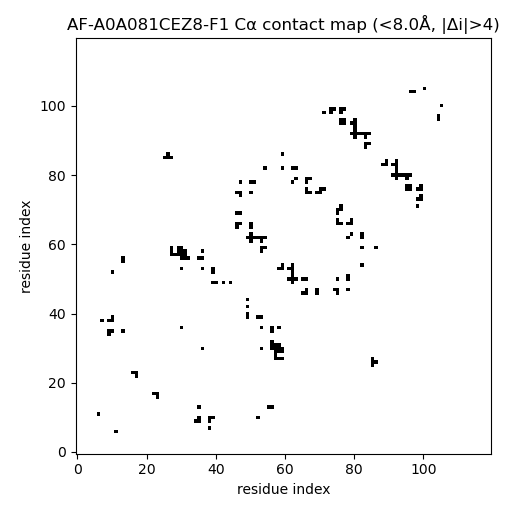A 1 88 ? -8.119 -1.288 -13.420 1.00 91.56 88 GLY A O 1
ATOM 666 N N . ASP A 1 89 ? -6.608 -0.321 -12.067 1.00 93.94 89 ASP A N 1
ATOM 667 C CA . ASP A 1 89 ? -5.588 -0.070 -13.088 1.00 93.94 89 ASP A CA 1
ATOM 668 C C . ASP A 1 89 ? -4.687 -1.307 -13.264 1.00 93.94 89 ASP A C 1
ATOM 670 O O . ASP A 1 89 ? -3.532 -1.401 -12.833 1.00 93.94 89 ASP A O 1
ATOM 674 N N . PHE A 1 90 ? -5.254 -2.337 -13.892 1.00 90.50 90 PHE A N 1
ATOM 675 C CA . PHE A 1 90 ? -4.568 -3.616 -14.079 1.00 90.50 90 PHE A CA 1
ATOM 676 C C . PHE A 1 90 ? -3.330 -3.514 -14.972 1.00 90.50 90 PHE A C 1
ATOM 678 O O . PHE A 1 90 ? -2.398 -4.312 -14.821 1.00 90.50 90 PHE A O 1
ATOM 685 N N . TRP A 1 91 ? -3.324 -2.563 -15.907 1.00 91.56 91 TRP A N 1
ATOM 686 C CA . TRP A 1 91 ? -2.200 -2.367 -16.811 1.00 91.56 91 TRP A CA 1
ATOM 687 C C . TRP A 1 91 ? -0.998 -1.803 -16.055 1.00 91.56 91 TRP A C 1
ATOM 689 O O . TRP A 1 91 ? 0.089 -2.381 -16.131 1.00 91.56 91 TRP A O 1
ATOM 699 N N . ASN A 1 92 ? -1.199 -0.753 -15.257 1.00 94.75 92 ASN A N 1
ATOM 700 C CA . ASN A 1 92 ? -0.108 -0.137 -14.512 1.00 94.75 92 ASN A CA 1
ATOM 701 C C . ASN A 1 92 ? 0.383 -1.046 -13.377 1.00 94.75 92 ASN A C 1
ATOM 703 O O . ASN A 1 92 ? 1.585 -1.207 -13.174 1.00 94.75 92 ASN A O 1
ATOM 707 N N . SER A 1 93 ? -0.530 -1.780 -12.729 1.00 93.75 93 SER A N 1
ATOM 708 C CA . SER A 1 93 ? -0.162 -2.852 -11.795 1.00 93.75 93 SER A CA 1
ATOM 709 C C . SER A 1 93 ? 0.847 -3.835 -12.404 1.00 93.75 93 SER A C 1
ATOM 711 O O . SER A 1 93 ? 1.851 -4.178 -11.777 1.00 93.75 93 SER A O 1
ATOM 713 N N . LYS A 1 94 ? 0.614 -4.272 -13.648 1.00 89.44 94 LYS A N 1
ATOM 714 C CA . LYS A 1 94 ? 1.529 -5.176 -14.351 1.00 89.44 94 LYS A CA 1
ATOM 715 C C . LYS A 1 94 ? 2.873 -4.510 -14.649 1.00 89.44 94 LYS A C 1
ATOM 717 O O . LYS A 1 94 ? 3.909 -5.137 -14.457 1.00 89.44 94 LYS A O 1
ATOM 722 N N . TRP A 1 95 ? 2.860 -3.252 -15.080 1.00 91.06 95 TRP A N 1
ATOM 723 C CA . TRP A 1 95 ? 4.077 -2.485 -15.349 1.00 91.06 95 TRP A CA 1
ATOM 724 C C . TRP A 1 95 ? 4.985 -2.368 -14.113 1.00 91.06 95 TRP A C 1
ATOM 726 O O . TRP A 1 95 ? 6.211 -2.443 -14.239 1.00 91.06 95 TRP A O 1
ATOM 736 N N . TRP A 1 96 ? 4.395 -2.246 -12.920 1.00 93.56 96 TRP A N 1
ATOM 737 C CA . TRP A 1 96 ? 5.119 -2.267 -11.648 1.00 93.56 96 TRP A CA 1
ATOM 738 C C . TRP A 1 96 ? 5.608 -3.664 -11.253 1.00 93.56 96 TRP A C 1
ATOM 740 O O . TRP A 1 96 ? 6.744 -3.802 -10.798 1.00 93.56 96 TRP A O 1
ATOM 750 N N . LEU A 1 97 ? 4.815 -4.719 -11.486 1.00 88.88 97 LEU A N 1
ATOM 751 C CA . LEU A 1 97 ? 5.261 -6.104 -11.262 1.00 88.88 97 LEU A CA 1
ATOM 752 C C . LEU A 1 97 ? 6.465 -6.482 -12.135 1.00 88.88 97 LEU A C 1
ATOM 754 O O . LEU A 1 97 ? 7.379 -7.163 -11.672 1.00 88.88 97 LEU A O 1
ATOM 758 N N . ASP A 1 98 ? 6.512 -6.003 -13.376 1.00 86.19 98 ASP A N 1
ATOM 759 C CA . ASP A 1 98 ? 7.643 -6.252 -14.276 1.00 86.19 98 ASP A CA 1
ATOM 760 C C . ASP A 1 98 ? 8.957 -5.633 -13.734 1.00 86.19 98 ASP A C 1
ATOM 762 O O . ASP A 1 98 ? 10.049 -6.078 -14.090 1.00 86.19 98 ASP A O 1
ATOM 766 N N . ARG A 1 99 ? 8.878 -4.655 -12.815 1.00 87.81 99 ARG A N 1
ATOM 767 C CA . ARG A 1 99 ? 10.036 -3.975 -12.191 1.00 87.81 99 ARG A CA 1
ATOM 768 C C . ARG A 1 99 ? 10.577 -4.651 -10.943 1.00 87.81 99 ARG A C 1
ATOM 770 O O . ARG A 1 99 ? 11.655 -4.287 -10.484 1.00 87.81 99 ARG A O 1
ATOM 777 N N . ILE A 1 100 ? 9.859 -5.625 -10.394 1.00 84.88 100 ILE A N 1
ATOM 778 C CA . ILE A 1 100 ? 10.328 -6.440 -9.262 1.00 84.88 100 ILE A CA 1
ATOM 779 C C . ILE A 1 100 ? 10.836 -7.810 -9.728 1.00 84.88 100 ILE A C 1
ATOM 781 O O . ILE A 1 100 ? 10.965 -8.729 -8.921 1.00 84.88 100 ILE A O 1
ATOM 785 N N . SER A 1 101 ? 11.073 -7.945 -11.042 1.00 69.44 101 SER A N 1
ATOM 786 C CA . SER A 1 101 ? 11.281 -9.201 -11.759 1.00 69.44 101 SER A CA 1
ATOM 787 C C . SER A 1 101 ? 12.201 -10.175 -11.026 1.00 69.44 101 SER A C 1
ATOM 789 O O . SER A 1 101 ? 13.420 -10.020 -10.968 1.00 69.44 101 SER A O 1
ATOM 791 N N . THR A 1 102 ? 11.570 -11.252 -10.570 1.00 67.81 102 THR A N 1
ATOM 792 C CA . THR A 1 102 ? 12.187 -12.532 -10.238 1.00 67.81 102 THR A CA 1
ATOM 793 C C . THR A 1 102 ? 11.952 -13.507 -11.393 1.00 67.81 102 THR A C 1
ATOM 795 O O . THR A 1 102 ? 10.998 -13.359 -12.162 1.00 67.81 102 THR A O 1
ATOM 798 N N . GLN A 1 103 ? 12.774 -14.556 -11.487 1.00 66.81 103 GLN A N 1
ATOM 799 C CA . GLN A 1 103 ? 12.610 -15.627 -12.482 1.00 66.81 103 GLN A CA 1
ATOM 800 C C . GLN A 1 103 ? 11.180 -16.215 -12.486 1.00 66.81 103 GLN A C 1
ATOM 802 O O . GLN A 1 103 ? 10.664 -16.590 -13.533 1.00 66.81 103 GLN A O 1
ATOM 807 N N . LEU A 1 104 ? 10.520 -16.256 -11.321 1.00 63.53 104 LEU A N 1
ATOM 808 C CA . LEU A 1 104 ? 9.165 -16.782 -11.149 1.00 63.53 104 LEU A CA 1
ATOM 809 C C . LEU A 1 104 ? 8.102 -15.946 -11.881 1.00 63.53 104 LEU A C 1
ATOM 811 O O . LEU A 1 104 ? 7.252 -16.509 -12.569 1.00 63.53 104 LEU A O 1
ATOM 815 N N . LEU A 1 105 ? 8.156 -14.615 -11.766 1.00 67.00 105 LEU A N 1
ATOM 816 C CA . LEU A 1 105 ? 7.209 -13.728 -12.452 1.00 67.00 105 LEU A CA 1
ATOM 817 C C . LEU A 1 105 ? 7.405 -13.784 -13.968 1.00 67.00 105 LEU A C 1
ATOM 819 O O . LEU A 1 105 ? 6.422 -13.842 -14.705 1.00 67.00 105 LEU A O 1
ATOM 823 N N . ALA A 1 106 ? 8.658 -13.847 -14.430 1.00 65.12 106 ALA A N 1
ATOM 824 C CA . ALA A 1 106 ? 8.961 -14.024 -15.846 1.00 65.12 106 ALA A CA 1
ATOM 825 C C . ALA A 1 106 ? 8.304 -15.302 -16.400 1.00 65.12 106 ALA A C 1
ATOM 827 O O . ALA A 1 106 ? 7.612 -15.237 -17.416 1.00 65.12 106 ALA A O 1
ATOM 828 N N . THR A 1 107 ? 8.423 -16.434 -15.698 1.00 64.31 107 THR A N 1
ATOM 829 C CA . THR A 1 107 ? 7.772 -17.697 -16.086 1.00 64.31 107 THR A CA 1
ATOM 830 C C . THR A 1 107 ? 6.246 -17.570 -16.132 1.00 64.31 107 THR A C 1
ATOM 832 O O . THR A 1 107 ? 5.645 -17.881 -17.157 1.00 64.31 107 THR A O 1
ATOM 835 N N . LEU A 1 108 ? 5.609 -17.042 -15.079 1.00 63.56 108 LEU A N 1
ATOM 836 C CA . LEU A 1 108 ? 4.143 -16.912 -15.007 1.00 63.56 108 LEU A CA 1
ATOM 837 C C . LEU A 1 108 ? 3.561 -15.983 -16.091 1.00 63.56 108 LEU A C 1
ATOM 839 O O . LEU A 1 108 ? 2.480 -16.236 -16.625 1.00 63.56 108 LEU A O 1
ATOM 843 N N . TYR A 1 109 ? 4.267 -14.904 -16.441 1.00 64.12 109 TYR A N 1
ATOM 844 C CA . TYR A 1 109 ? 3.793 -13.917 -17.418 1.00 64.12 109 TYR A CA 1
ATOM 845 C C . TYR A 1 109 ? 4.179 -14.211 -18.872 1.00 64.12 109 TYR A C 1
ATOM 847 O O . TYR A 1 109 ? 3.641 -13.555 -19.773 1.00 64.12 109 TYR A O 1
ATOM 855 N N . THR A 1 110 ? 5.046 -15.197 -19.125 1.00 63.34 110 THR A N 1
ATOM 856 C CA . THR A 1 110 ? 5.352 -15.663 -20.490 1.00 63.34 110 THR A CA 1
ATOM 857 C C . THR A 1 110 ? 4.099 -16.244 -21.159 1.00 63.34 110 THR A C 1
ATOM 859 O O . THR A 1 110 ? 3.836 -15.963 -22.331 1.00 63.34 110 THR A O 1
ATOM 862 N N . ASP A 1 111 ? 3.247 -16.923 -20.387 1.00 57.31 111 ASP A N 1
ATOM 863 C CA . ASP A 1 111 ? 1.999 -17.516 -20.882 1.00 57.31 111 ASP A CA 1
ATOM 864 C C . ASP A 1 111 ? 0.804 -16.546 -20.818 1.00 57.31 111 ASP A C 1
ATOM 866 O O . ASP A 1 111 ? -0.083 -16.564 -21.676 1.00 57.31 111 ASP A O 1
ATOM 870 N N . GLY A 1 112 ? 0.808 -15.614 -19.859 1.00 52.06 112 GLY A N 1
ATOM 871 C CA . GLY A 1 112 ? -0.295 -14.674 -19.619 1.00 52.06 112 GLY A CA 1
ATOM 872 C C . GLY A 1 112 ? -0.485 -13.568 -20.670 1.00 52.06 112 GLY A C 1
ATOM 873 O O . GLY A 1 112 ? -1.526 -12.912 -20.685 1.00 52.06 112 GLY A O 1
ATOM 874 N N . ARG A 1 113 ? 0.475 -13.329 -21.581 1.00 50.66 113 ARG A N 1
ATOM 875 C CA . ARG A 1 113 ? 0.325 -12.320 -22.660 1.00 50.66 113 ARG A CA 1
ATOM 876 C C . ARG A 1 113 ? -0.695 -12.710 -23.739 1.00 50.66 113 ARG A C 1
ATOM 878 O O . ARG A 1 113 ? -1.098 -11.837 -24.504 1.00 50.66 113 ARG A O 1
ATOM 885 N N . ARG A 1 114 ? -1.129 -13.975 -23.803 1.00 51.34 114 ARG A N 1
ATOM 886 C CA . ARG A 1 114 ? -2.109 -14.446 -24.802 1.00 51.34 114 ARG A CA 1
ATOM 887 C C . ARG A 1 114 ? -3.566 -14.112 -24.457 1.00 51.34 114 ARG A C 1
ATOM 889 O O . ARG A 1 114 ? -4.397 -14.122 -25.353 1.00 51.34 114 ARG A O 1
ATOM 896 N N . GLY A 1 115 ? -3.879 -13.786 -23.201 1.00 46.78 115 GLY A N 1
ATOM 897 C CA . GLY A 1 115 ? -5.266 -13.681 -22.725 1.00 46.78 115 GLY A CA 1
ATOM 898 C C . GLY A 1 115 ? -5.988 -12.348 -22.960 1.00 46.78 115 GLY A C 1
ATOM 899 O O . GLY A 1 115 ? -7.171 -12.267 -22.674 1.00 46.78 115 GLY A O 1
ATOM 900 N N . ALA A 1 116 ? -5.317 -11.299 -23.452 1.00 50.16 116 ALA A N 1
ATOM 901 C CA . ALA A 1 116 ? -5.880 -9.938 -23.478 1.00 50.16 116 ALA A CA 1
ATOM 902 C C . ALA A 1 116 ? -6.258 -9.407 -24.876 1.00 50.16 116 ALA A C 1
ATOM 904 O O . ALA A 1 116 ? -6.465 -8.205 -25.020 1.00 50.16 116 ALA A O 1
ATOM 905 N N . LYS A 1 117 ? -6.281 -10.245 -25.923 1.00 43.47 117 LYS A N 1
ATOM 906 C CA . LYS A 1 117 ? -6.466 -9.764 -27.309 1.00 43.47 117 LYS A CA 1
ATOM 907 C C . LYS A 1 117 ? -7.639 -10.340 -28.100 1.00 43.47 117 LYS A C 1
ATOM 909 O O . LYS A 1 117 ? -7.813 -9.912 -29.232 1.00 43.47 117 LYS A O 1
ATOM 914 N N . ASN A 1 118 ? -8.459 -11.232 -27.548 1.00 42.38 118 ASN A N 1
ATOM 915 C CA . ASN A 1 118 ? -9.479 -11.911 -28.353 1.00 42.38 118 ASN A CA 1
ATOM 916 C C . ASN A 1 118 ? -10.877 -11.822 -27.730 1.00 42.38 118 ASN A C 1
ATOM 918 O O . ASN A 1 118 ? -11.436 -12.847 -27.367 1.00 42.38 118 ASN A O 1
ATOM 922 N N . GLU A 1 119 ? -11.435 -10.615 -27.635 1.00 40.47 119 GLU A N 1
ATOM 923 C CA . GLU A 1 119 ? -12.891 -10.417 -27.563 1.00 40.47 119 GLU A CA 1
ATOM 924 C C . GLU A 1 119 ? -13.273 -9.186 -28.402 1.00 40.47 119 GLU A C 1
ATOM 926 O O . GLU A 1 119 ? -13.335 -8.065 -27.904 1.00 40.47 119 GLU A O 1
ATOM 931 N N . THR A 1 120 ? -13.474 -9.422 -29.700 1.00 38.66 120 THR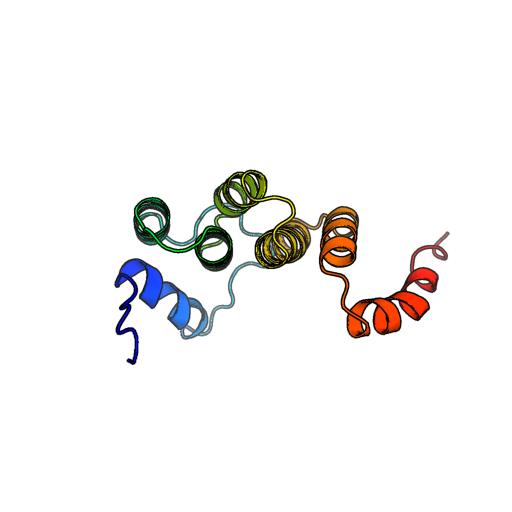 A N 1
ATOM 932 C CA . THR A 1 120 ? -14.304 -8.634 -30.632 1.00 38.66 120 THR A CA 1
ATOM 933 C C . THR A 1 120 ? -14.869 -9.586 -31.664 1.00 38.66 120 THR A C 1
ATOM 935 O O . THR A 1 120 ? -14.055 -10.395 -32.172 1.00 38.66 120 THR A O 1
#

Radius of gyration: 16.36 Å; Cα contacts (8 Å, |Δi|>4): 119; chains: 1; bounding box: 36×27×50 Å

Nearest PDB structures (foldseek):
  3vtx-assembly2_B  TM=5.400E-01  e=1.923E+00  Candidatus Magnetobacterium bavaricum
  2vq2-assembly1_A-2  TM=5.741E-01  e=5.771E+00  Neisseria meningitidis
  6rxt-assembly1_UA  TM=4.341E-01  e=3.331E+00  Thermochaetoides thermophila

Foldseek 3Di:
DDPPDDQPPLLVVLVCVCVVVDDDDLAAPAFQDPVQLVSLVPDPDDLLVSLVSCVSRSNLVVSVVSLVVVPLPLSSLQSQLVSCSSVVVNVVSVVSVVSNDDPVVVVVVVPVVVPPPDDD